Protein AF-A0A7L9AWN6-F1 (afdb_monomer_lite)

pLDDT: mean 90.67, std 7.36, range [64.25, 98.06]

Secondary structure (DSSP, 8-state):
-HHHHHHHHHHHHHHHSTT--GGGSS--SS-SS------SHHHHHHHHHHHHHHHHTGGGSSS-EEESSSS---PPPEEEEEEEEEEEEEGGGTEEEEEEEEEEEEEE----TT----HHHHHHHTT----TTTEEEEEEE--EEEEES--SSTTSPPEEEEE-

Radius of gyration: 19.25 Å; chains: 1; bounding box: 40×46×65 Å

Organism: NCBI:txid1417369

Structure (mmCIF, N/CA/C/O backbone):
data_AF-A0A7L9AWN6-F1
#
_entry.id   AF-A0A7L9AWN6-F1
#
loop_
_atom_site.group_PDB
_atom_site.id
_atom_site.type_symbol
_atom_site.label_atom_id
_atom_site.label_alt_id
_atom_site.label_comp_id
_atom_site.label_asym_id
_atom_site.label_entity_id
_atom_site.label_seq_id
_atom_site.pdbx_PDB_ins_code
_atom_site.Cartn_x
_atom_site.Cartn_y
_atom_site.Cartn_z
_atom_site.occupancy
_atom_site.B_iso_or_equiv
_atom_site.auth_seq_id
_atom_site.auth_comp_id
_atom_site.auth_asym_id
_atom_site.auth_atom_id
_atom_site.pdbx_PDB_model_num
ATOM 1 N N . HIS A 1 1 ? 3.654 -13.666 -21.801 1.00 64.25 1 HIS A N 1
ATOM 2 C CA . HIS A 1 1 ? 2.831 -12.774 -20.956 1.00 64.25 1 HIS A CA 1
ATOM 3 C C . HIS A 1 1 ? 2.722 -13.256 -19.506 1.00 64.25 1 HIS A C 1
ATOM 5 O O . HIS A 1 1 ? 3.077 -12.473 -18.643 1.00 64.25 1 HIS A O 1
ATOM 11 N N . VAL A 1 2 ? 2.341 -14.516 -19.218 1.00 74.06 2 VAL A N 1
ATOM 12 C CA . VAL A 1 2 ? 2.161 -15.018 -17.827 1.00 74.06 2 VAL A CA 1
ATOM 13 C C . VAL A 1 2 ? 3.405 -14.847 -16.937 1.00 74.06 2 VAL A C 1
ATOM 15 O O . VAL A 1 2 ? 3.288 -14.310 -15.839 1.00 74.06 2 VAL A O 1
ATOM 18 N N . ASN A 1 3 ? 4.600 -15.214 -17.421 1.00 84.44 3 ASN A N 1
ATOM 19 C CA . ASN A 1 3 ? 5.836 -15.019 -16.645 1.00 84.44 3 ASN A CA 1
ATOM 20 C C . ASN A 1 3 ? 6.120 -13.536 -16.389 1.00 84.44 3 ASN A C 1
ATOM 22 O O . ASN A 1 3 ? 6.387 -13.165 -15.259 1.00 84.44 3 ASN A O 1
ATOM 26 N N . TYR A 1 4 ? 5.955 -12.674 -17.400 1.00 88.31 4 TYR A N 1
ATOM 27 C CA . TYR A 1 4 ? 6.160 -11.231 -17.238 1.00 88.31 4 TYR A CA 1
ATOM 28 C C . TYR A 1 4 ? 5.253 -10.664 -16.141 1.00 88.31 4 TYR A C 1
ATOM 30 O O . TYR A 1 4 ? 5.731 -9.995 -15.234 1.00 88.31 4 TYR A O 1
ATOM 38 N N . THR A 1 5 ? 3.956 -10.979 -16.156 1.00 90.06 5 THR A N 1
ATOM 39 C CA . THR A 1 5 ? 3.034 -10.519 -15.107 1.00 90.06 5 THR A CA 1
ATOM 40 C C . THR A 1 5 ? 3.384 -11.070 -13.722 1.00 90.06 5 THR A C 1
ATOM 42 O O . THR A 1 5 ? 3.212 -10.367 -12.730 1.00 90.06 5 THR A O 1
ATOM 45 N N . TRP A 1 6 ? 3.896 -12.302 -13.641 1.00 90.81 6 TRP A N 1
ATOM 46 C CA . TRP A 1 6 ? 4.312 -12.915 -12.379 1.00 90.81 6 TRP A CA 1
ATOM 47 C C . TRP A 1 6 ? 5.586 -12.275 -11.811 1.00 90.81 6 TRP A C 1
ATOM 49 O O . TRP A 1 6 ? 5.606 -11.878 -10.648 1.00 90.81 6 TRP A O 1
ATOM 59 N N . ASP A 1 7 ? 6.605 -12.078 -12.646 1.00 92.25 7 ASP A N 1
ATOM 60 C CA . ASP A 1 7 ? 7.883 -11.465 -12.265 1.00 92.25 7 ASP A CA 1
ATOM 61 C C . ASP A 1 7 ? 7.691 -10.006 -11.806 1.00 92.25 7 ASP A C 1
ATOM 63 O O . ASP A 1 7 ? 8.286 -9.558 -10.820 1.00 92.25 7 ASP A O 1
ATOM 67 N N . ASN A 1 8 ? 6.796 -9.267 -12.474 1.00 94.38 8 ASN A N 1
ATOM 68 C CA . ASN A 1 8 ? 6.414 -7.915 -12.055 1.00 94.38 8 ASN A CA 1
ATOM 69 C C . ASN A 1 8 ? 5.663 -7.929 -10.717 1.00 94.38 8 ASN A C 1
ATOM 71 O O . ASN A 1 8 ? 5.948 -7.103 -9.857 1.00 94.38 8 ASN A O 1
ATOM 75 N N . ARG A 1 9 ? 4.763 -8.896 -10.481 1.00 94.06 9 ARG A N 1
ATOM 76 C CA . ARG A 1 9 ? 4.080 -9.037 -9.184 1.00 94.06 9 ARG A CA 1
ATOM 77 C C . ARG A 1 9 ? 5.065 -9.280 -8.038 1.00 94.06 9 ARG A C 1
ATOM 79 O O . ARG A 1 9 ? 4.895 -8.694 -6.969 1.00 94.06 9 ARG A O 1
ATOM 86 N N . ILE A 1 10 ? 6.090 -10.109 -8.246 1.00 95.00 10 ILE A N 1
ATOM 87 C CA . ILE A 1 10 ? 7.158 -10.312 -7.254 1.00 95.00 10 ILE A CA 1
ATOM 88 C C . ILE A 1 10 ? 7.899 -8.992 -7.015 1.00 95.00 10 ILE A C 1
ATOM 90 O O . ILE A 1 10 ? 8.034 -8.565 -5.871 1.00 95.00 10 ILE A O 1
ATOM 94 N N . SER A 1 11 ? 8.290 -8.297 -8.087 1.00 95.56 11 SER A N 1
ATOM 95 C CA . SER A 1 11 ? 8.973 -6.998 -8.000 1.00 95.56 11 SER A CA 1
ATOM 96 C C . SER A 1 11 ? 8.155 -5.966 -7.211 1.00 95.56 11 SER A C 1
ATOM 98 O O . SER A 1 11 ? 8.675 -5.334 -6.296 1.00 95.56 11 SER A O 1
ATOM 100 N N . PHE A 1 12 ? 6.856 -5.838 -7.493 1.00 96.75 12 PHE A N 1
ATOM 101 C CA . PHE A 1 12 ? 5.949 -4.942 -6.768 1.00 96.75 12 PHE A CA 1
ATOM 102 C C . PHE A 1 12 ? 5.766 -5.331 -5.303 1.00 96.75 12 PHE A C 1
ATOM 104 O O . PHE A 1 12 ? 5.647 -4.453 -4.453 1.00 96.75 12 PHE A O 1
ATOM 111 N N . SER A 1 13 ? 5.793 -6.628 -4.990 1.00 96.44 13 SER A N 1
ATOM 112 C CA . SER A 1 13 ? 5.722 -7.089 -3.602 1.00 96.44 13 SER A CA 1
ATOM 113 C C . SER A 1 13 ? 6.923 -6.575 -2.801 1.00 96.44 13 SER A C 1
ATOM 115 O O . SER A 1 13 ? 6.740 -6.053 -1.708 1.00 96.44 13 SER A O 1
ATOM 117 N N . HIS A 1 14 ? 8.130 -6.600 -3.376 1.00 96.31 14 HIS A N 1
ATOM 118 C CA . HIS A 1 14 ? 9.326 -6.014 -2.749 1.00 96.31 14 HIS A CA 1
ATOM 119 C C . HIS A 1 14 ? 9.324 -4.482 -2.712 1.00 96.31 14 HIS A C 1
ATOM 121 O O . HIS A 1 14 ? 9.879 -3.898 -1.787 1.00 96.31 14 HIS A O 1
ATOM 127 N N . LEU A 1 15 ? 8.726 -3.817 -3.704 1.00 96.81 15 LEU A N 1
ATOM 128 C CA . LEU A 1 15 ? 8.699 -2.351 -3.769 1.00 96.81 15 LEU A CA 1
ATOM 129 C C . LEU A 1 15 ? 7.665 -1.721 -2.828 1.00 96.81 15 LEU A C 1
ATOM 131 O O . LEU A 1 15 ? 7.881 -0.606 -2.356 1.00 96.81 15 LEU A O 1
ATOM 135 N N . PHE A 1 16 ? 6.538 -2.400 -2.585 1.00 97.56 16 PHE A N 1
ATOM 136 C CA . PHE A 1 16 ? 5.379 -1.788 -1.928 1.00 97.56 16 PHE A CA 1
ATOM 137 C C . PHE A 1 16 ? 4.934 -2.490 -0.640 1.00 97.56 16 PHE A C 1
ATOM 139 O O . PHE A 1 16 ? 4.229 -1.868 0.151 1.00 97.56 16 PHE A O 1
ATOM 146 N N . LEU A 1 17 ? 5.331 -3.742 -0.381 1.00 97.50 17 LEU A N 1
ATOM 147 C CA . LEU A 1 17 ? 4.954 -4.449 0.848 1.00 97.50 17 LEU A CA 1
ATOM 148 C C . LEU A 1 17 ? 6.106 -4.452 1.855 1.00 97.50 17 LEU A C 1
ATOM 150 O O . LEU A 1 17 ? 7.118 -5.134 1.688 1.00 97.50 17 LEU A O 1
ATOM 154 N N . LEU A 1 18 ? 5.921 -3.715 2.949 1.00 97.69 18 LEU A N 1
ATOM 155 C CA . LEU A 1 18 ? 6.883 -3.671 4.044 1.00 97.69 18 LEU A CA 1
ATOM 156 C C . LEU A 1 18 ? 7.036 -5.061 4.682 1.00 97.69 18 LEU A C 1
ATOM 158 O O . LEU A 1 18 ? 6.069 -5.626 5.189 1.00 97.69 18 LEU A O 1
ATOM 162 N N . GLY A 1 19 ? 8.261 -5.592 4.686 1.00 95.56 19 GLY A N 1
ATOM 163 C CA . GLY A 1 19 ? 8.570 -6.899 5.277 1.00 95.56 19 GLY A CA 1
ATOM 164 C C . GLY A 1 19 ? 8.296 -8.098 4.364 1.00 95.56 19 GLY A C 1
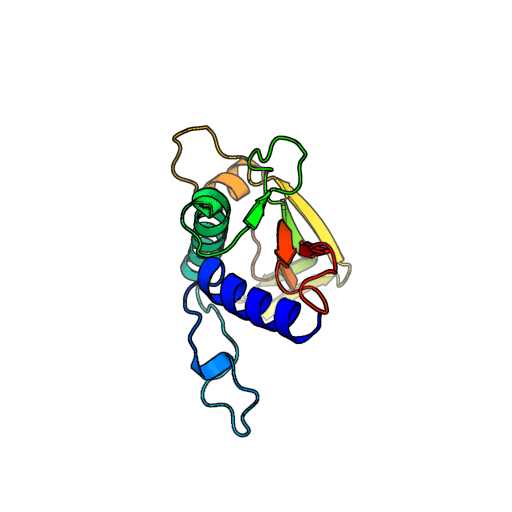ATOM 165 O O . GLY A 1 19 ? 8.265 -9.228 4.849 1.00 95.56 19 GLY A O 1
ATOM 166 N N . TRP A 1 20 ? 8.096 -7.879 3.059 1.00 96.31 20 TRP A N 1
ATOM 167 C CA . TRP A 1 20 ? 8.083 -8.969 2.085 1.00 96.31 20 TRP A CA 1
ATOM 168 C C . TRP A 1 20 ? 9.450 -9.667 2.007 1.00 96.31 20 TRP A C 1
ATOM 170 O O . TRP A 1 20 ? 10.493 -9.016 2.067 1.00 96.31 20 TRP A O 1
ATOM 180 N N . ASP A 1 21 ? 9.453 -10.993 1.856 1.00 92.94 21 ASP A N 1
ATOM 181 C CA . ASP A 1 21 ? 10.677 -11.776 1.675 1.00 92.94 21 ASP A CA 1
ATOM 182 C C . ASP A 1 21 ? 10.478 -12.952 0.708 1.00 92.94 21 ASP A C 1
ATOM 184 O O . ASP A 1 21 ? 9.353 -13.380 0.423 1.00 92.94 21 ASP A O 1
ATOM 188 N N . SER A 1 22 ? 11.599 -13.488 0.217 1.00 92.06 22 SER A N 1
ATOM 189 C CA . SER A 1 22 ? 11.630 -14.480 -0.860 1.00 92.06 22 SER A CA 1
ATOM 190 C C . SER A 1 22 ? 11.055 -15.846 -0.495 1.00 92.06 22 SER A C 1
ATOM 192 O O . SER A 1 22 ? 10.716 -16.627 -1.385 1.00 92.06 22 SER A O 1
ATOM 194 N N . THR A 1 23 ? 10.852 -16.147 0.792 1.00 92.00 23 THR A N 1
ATOM 195 C CA . THR A 1 23 ? 10.211 -17.408 1.201 1.00 92.00 23 THR A CA 1
ATOM 196 C C . THR A 1 23 ? 8.741 -17.483 0.772 1.00 92.00 23 THR A C 1
ATOM 198 O O . THR A 1 23 ? 8.173 -18.575 0.738 1.00 92.00 23 THR A O 1
ATOM 201 N N . ARG A 1 24 ? 8.136 -16.343 0.398 1.00 90.56 24 ARG A N 1
ATOM 202 C CA . ARG A 1 24 ? 6.743 -16.213 -0.072 1.00 90.56 24 ARG A CA 1
ATOM 203 C C . ARG A 1 24 ? 6.586 -16.221 -1.594 1.00 90.56 24 ARG A C 1
ATOM 205 O O . ARG A 1 24 ? 5.467 -16.117 -2.088 1.00 90.56 24 ARG A O 1
ATOM 212 N N . GLU A 1 25 ? 7.676 -16.338 -2.347 1.00 89.75 25 GLU A N 1
ATOM 213 C CA . GLU A 1 25 ? 7.648 -16.307 -3.819 1.00 89.75 25 GLU A CA 1
ATOM 214 C C . GLU A 1 25 ? 7.373 -17.680 -4.441 1.00 89.75 25 GLU A C 1
ATOM 216 O O . GLU A 1 25 ? 6.997 -17.784 -5.611 1.00 89.75 25 GLU A O 1
ATOM 221 N N . ILE A 1 26 ? 7.554 -18.744 -3.658 1.00 84.25 26 ILE A N 1
ATOM 222 C CA . ILE A 1 26 ? 7.429 -20.126 -4.110 1.00 84.25 26 ILE A CA 1
ATOM 223 C C . ILE A 1 26 ? 6.168 -20.734 -3.501 1.00 84.25 26 ILE A C 1
ATOM 225 O O . ILE A 1 26 ? 5.978 -20.729 -2.286 1.00 84.25 26 ILE A O 1
ATOM 229 N N . ASN A 1 27 ? 5.342 -21.349 -4.348 1.00 78.12 27 ASN A N 1
ATOM 230 C CA . ASN A 1 27 ? 4.212 -22.170 -3.918 1.00 78.12 27 ASN A CA 1
ATOM 231 C C . ASN A 1 27 ? 4.712 -23.535 -3.406 1.00 78.12 27 ASN A C 1
ATOM 233 O O . ASN A 1 27 ? 4.536 -24.560 -4.062 1.00 78.12 27 ASN A O 1
ATOM 237 N N . ALA A 1 28 ? 5.397 -23.534 -2.262 1.00 82.00 28 ALA A N 1
ATOM 238 C CA . ALA A 1 28 ? 5.874 -24.737 -1.586 1.00 82.00 28 ALA A CA 1
ATOM 239 C C . ALA A 1 28 ? 4.848 -25.232 -0.555 1.00 82.00 28 ALA A C 1
ATOM 241 O O . ALA A 1 28 ? 4.158 -24.432 0.081 1.00 82.00 28 ALA A O 1
ATOM 242 N N . TYR A 1 29 ? 4.763 -26.554 -0.372 1.00 81.25 29 TYR A N 1
ATOM 243 C CA . TYR A 1 29 ? 3.934 -27.166 0.667 1.00 81.25 29 TYR A CA 1
ATOM 244 C C . TYR A 1 29 ? 4.762 -28.129 1.543 1.00 81.25 29 TYR A C 1
ATOM 246 O O . TYR A 1 29 ? 5.291 -29.106 1.007 1.00 81.25 29 TYR A O 1
ATOM 254 N N . PRO A 1 30 ? 4.860 -27.894 2.868 1.00 85.44 30 PRO A N 1
ATOM 255 C CA . PRO A 1 30 ? 4.313 -26.739 3.585 1.00 85.44 30 PRO A CA 1
ATOM 256 C C . PRO A 1 30 ? 5.063 -25.439 3.223 1.00 85.44 30 PRO A C 1
ATOM 258 O O . PRO A 1 30 ? 6.238 -25.492 2.854 1.00 85.44 30 PRO A O 1
ATOM 261 N N . PRO A 1 31 ? 4.404 -24.273 3.304 1.00 83.81 31 PRO A N 1
ATOM 262 C CA . PRO A 1 31 ? 5.049 -23.002 2.997 1.00 83.81 31 PRO A CA 1
ATOM 263 C C . PRO A 1 31 ? 6.115 -22.665 4.049 1.00 83.81 31 PRO A 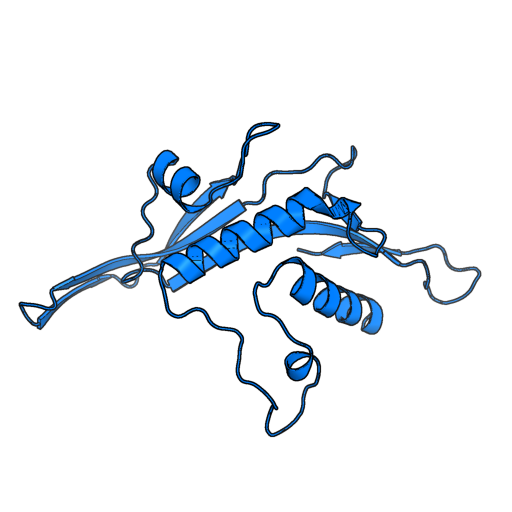C 1
ATOM 265 O O . PRO A 1 31 ? 5.927 -22.919 5.239 1.00 83.81 31 PRO A O 1
ATOM 268 N N . GLY A 1 32 ? 7.231 -22.072 3.611 1.00 83.44 32 GLY A N 1
ATOM 269 C CA . GLY A 1 32 ? 8.338 -21.684 4.496 1.00 83.44 32 GLY A CA 1
ATOM 270 C C . GLY A 1 32 ? 8.002 -20.519 5.435 1.00 83.44 32 GLY A C 1
ATOM 271 O O . GLY A 1 32 ? 8.592 -20.407 6.507 1.00 83.44 32 GLY A O 1
ATOM 272 N N . ALA A 1 33 ? 7.026 -19.689 5.060 1.00 88.31 33 ALA A N 1
ATOM 273 C CA . ALA A 1 33 ? 6.473 -18.623 5.884 1.00 88.31 33 ALA A CA 1
ATOM 274 C C . ALA A 1 33 ? 4.960 -18.488 5.665 1.00 88.31 33 ALA A C 1
ATOM 276 O O . ALA A 1 33 ? 4.426 -18.863 4.621 1.00 88.31 33 ALA A O 1
ATOM 277 N N . GLY A 1 34 ? 4.263 -17.937 6.660 1.00 87.25 34 GLY A N 1
ATOM 278 C CA . GLY A 1 34 ? 2.844 -17.606 6.546 1.00 87.25 34 GLY A CA 1
ATOM 279 C C . GLY A 1 34 ? 2.583 -16.357 5.689 1.00 87.25 34 GLY A C 1
ATOM 280 O O . GLY A 1 34 ? 3.525 -15.683 5.254 1.00 87.25 34 GLY A O 1
ATOM 281 N N . PRO A 1 35 ? 1.302 -16.004 5.478 1.00 89.62 35 PRO A N 1
ATOM 282 C CA . PRO A 1 35 ? 0.928 -14.739 4.853 1.00 89.62 35 PRO A CA 1
ATOM 283 C C . PRO A 1 35 ? 1.612 -13.550 5.538 1.00 89.62 35 PRO A C 1
ATOM 285 O O . PRO A 1 35 ? 1.824 -13.561 6.752 1.00 89.62 35 PRO A O 1
ATOM 288 N N . LEU A 1 36 ? 1.970 -12.525 4.764 1.00 94.62 36 LEU A N 1
ATOM 289 C CA . LEU A 1 36 ? 2.432 -11.263 5.338 1.00 94.62 36 LEU A CA 1
ATOM 290 C C . LEU A 1 36 ? 1.268 -10.611 6.101 1.00 94.62 36 LEU A C 1
ATOM 292 O O . LEU A 1 36 ? 0.168 -10.496 5.561 1.00 94.62 36 LEU A O 1
ATOM 296 N N . ALA A 1 37 ? 1.506 -10.211 7.349 1.00 95.56 37 ALA A N 1
ATOM 297 C CA . ALA A 1 37 ? 0.495 -9.635 8.227 1.00 95.56 37 ALA A CA 1
ATOM 298 C C . ALA A 1 37 ? 1.103 -8.557 9.132 1.00 95.56 37 ALA A C 1
ATOM 300 O O . ALA A 1 37 ? 2.285 -8.618 9.471 1.00 95.56 37 ALA A O 1
ATOM 301 N N . VAL A 1 38 ? 0.265 -7.602 9.534 1.00 96.56 38 VAL A N 1
ATOM 302 C CA . VAL A 1 38 ? 0.565 -6.559 10.524 1.00 96.56 38 VAL A CA 1
ATOM 303 C C . VAL A 1 38 ? -0.272 -6.807 11.775 1.00 96.56 38 VAL A C 1
ATOM 305 O O . VAL A 1 38 ? -1.406 -7.277 11.667 1.00 96.56 38 VAL A O 1
ATOM 308 N N . TYR A 1 39 ? 0.270 -6.504 12.955 1.00 96.44 39 TYR A N 1
ATOM 309 C CA . TYR A 1 39 ? -0.383 -6.832 14.231 1.00 96.44 39 TYR A CA 1
ATOM 310 C C . TYR A 1 39 ? -0.626 -5.615 15.119 1.00 96.44 39 TYR A C 1
ATOM 312 O O . TYR A 1 39 ? -1.331 -5.720 16.124 1.00 96.44 39 TYR A O 1
ATOM 320 N N . LYS A 1 40 ? -0.062 -4.461 14.757 1.00 97.94 40 LYS A N 1
ATOM 321 C CA . LYS A 1 40 ? -0.221 -3.216 15.504 1.00 97.94 40 LYS A CA 1
ATOM 322 C C . LYS A 1 40 ? -0.665 -2.067 14.608 1.00 97.94 40 LYS A C 1
ATOM 324 O O . LYS A 1 40 ? -0.443 -2.058 13.399 1.00 97.94 40 LYS A O 1
ATOM 329 N N . VAL A 1 41 ? -1.290 -1.075 15.233 1.00 96.94 41 VAL A N 1
ATOM 330 C CA . VAL A 1 41 ? -1.816 0.114 14.550 1.00 96.94 41 VAL A CA 1
ATOM 331 C C . VAL A 1 41 ? -0.694 0.941 13.912 1.00 96.94 41 VAL A C 1
ATOM 333 O O . VAL A 1 41 ? -0.834 1.409 12.787 1.00 96.94 41 VAL A O 1
ATOM 336 N N . ASP A 1 42 ? 0.442 1.086 14.589 1.00 97.38 42 ASP A N 1
ATOM 337 C CA . ASP A 1 42 ? 1.623 1.770 14.056 1.00 97.38 42 ASP A CA 1
ATOM 338 C C . ASP A 1 42 ? 2.240 1.020 12.866 1.00 97.38 42 ASP A C 1
ATOM 340 O O . ASP A 1 42 ? 2.655 1.649 11.892 1.00 97.38 42 ASP A O 1
ATOM 344 N N . GLU A 1 43 ? 2.237 -0.316 12.896 1.00 97.81 43 GLU A N 1
ATOM 345 C CA . GLU A 1 43 ? 2.676 -1.156 11.774 1.00 97.81 43 GLU A CA 1
ATOM 346 C C . GLU A 1 43 ? 1.754 -0.997 10.553 1.00 97.81 43 GLU A C 1
ATOM 348 O O . GLU A 1 43 ? 2.245 -0.935 9.426 1.00 97.81 43 GLU A O 1
ATOM 353 N N . PHE A 1 44 ? 0.437 -0.857 10.759 1.00 97.62 44 PHE A N 1
ATOM 354 C CA . PHE A 1 44 ? -0.524 -0.578 9.685 1.00 97.62 44 PHE A CA 1
ATOM 355 C C . PHE A 1 44 ? -0.208 0.738 8.961 1.00 97.62 44 PHE A C 1
ATOM 357 O O . PHE A 1 44 ? -0.069 0.754 7.737 1.00 97.62 44 PHE A O 1
ATOM 364 N N . TYR A 1 45 ? -0.034 1.836 9.703 1.00 97.56 45 TYR A N 1
ATOM 365 C CA . TYR A 1 45 ? 0.315 3.127 9.098 1.00 97.56 45 TYR A CA 1
ATOM 366 C C . TYR A 1 45 ? 1.723 3.120 8.489 1.00 97.56 45 TYR A C 1
ATOM 368 O O . TYR A 1 45 ? 1.936 3.689 7.421 1.00 97.56 45 TYR A O 1
ATOM 376 N N . SER A 1 46 ? 2.675 2.415 9.106 1.00 97.94 46 SER A N 1
ATOM 377 C CA . SER A 1 46 ? 4.026 2.253 8.552 1.00 97.94 46 SER A CA 1
ATOM 378 C C . SER A 1 46 ? 4.018 1.500 7.219 1.00 97.94 46 SER A C 1
ATOM 380 O O . SER A 1 46 ? 4.766 1.860 6.312 1.00 97.94 46 SER A O 1
ATOM 382 N N . ALA A 1 47 ? 3.158 0.488 7.065 1.00 98.06 47 ALA A N 1
ATOM 383 C CA . ALA A 1 47 ? 2.995 -0.229 5.803 1.00 98.06 47 ALA A CA 1
ATOM 384 C C . ALA A 1 47 ? 2.421 0.677 4.697 1.00 98.06 47 ALA A C 1
ATOM 386 O O . ALA A 1 47 ? 2.912 0.642 3.569 1.00 98.06 47 ALA A O 1
ATOM 387 N N . LEU A 1 48 ? 1.441 1.533 5.019 1.00 97.75 48 LEU A N 1
ATOM 388 C CA . LEU A 1 48 ? 0.903 2.525 4.078 1.00 97.75 48 LEU A CA 1
ATOM 389 C C . LEU A 1 48 ? 1.956 3.569 3.673 1.00 97.75 48 LEU A C 1
ATOM 391 O O . LEU A 1 48 ? 2.101 3.869 2.487 1.00 97.75 48 LEU A O 1
ATOM 395 N N . ASP A 1 49 ? 2.709 4.098 4.641 1.00 97.31 49 ASP A N 1
ATOM 396 C CA . ASP A 1 49 ? 3.796 5.058 4.403 1.00 97.31 49 ASP A CA 1
ATOM 397 C C . ASP A 1 49 ? 4.892 4.459 3.509 1.00 97.31 49 ASP A C 1
ATOM 399 O O . ASP A 1 49 ? 5.406 5.129 2.606 1.00 97.31 49 ASP A O 1
ATOM 403 N N . TYR A 1 50 ? 5.240 3.190 3.746 1.00 97.50 50 TYR A N 1
ATOM 404 C CA . TYR A 1 50 ? 6.217 2.451 2.953 1.00 97.50 50 TYR A CA 1
ATOM 405 C C . TYR A 1 50 ? 5.746 2.275 1.508 1.00 97.50 50 TYR A C 1
ATOM 407 O O . TYR A 1 50 ? 6.469 2.651 0.585 1.00 97.50 50 TYR A O 1
ATOM 415 N N . ALA A 1 51 ? 4.516 1.792 1.309 1.00 97.62 51 ALA A N 1
ATOM 416 C CA . ALA A 1 51 ? 3.933 1.614 -0.018 1.00 97.62 51 ALA A CA 1
ATOM 417 C C . ALA A 1 51 ? 3.870 2.936 -0.798 1.00 97.62 51 ALA A C 1
ATOM 419 O O . ALA A 1 51 ? 4.276 2.994 -1.959 1.00 97.62 51 ALA A O 1
ATOM 420 N N . TYR A 1 52 ? 3.432 4.020 -0.149 1.00 96.38 52 TYR A N 1
ATOM 421 C CA . TYR A 1 52 ? 3.369 5.346 -0.764 1.00 96.38 52 TYR A CA 1
ATOM 422 C C . TYR A 1 52 ? 4.753 5.877 -1.159 1.00 96.38 52 TYR A C 1
ATOM 424 O O . TYR A 1 52 ? 4.920 6.473 -2.227 1.00 96.38 52 TYR A O 1
ATOM 432 N N . THR A 1 53 ? 5.755 5.669 -0.302 1.00 94.56 53 THR A N 1
ATOM 433 C CA . THR A 1 53 ? 7.140 6.085 -0.561 1.00 94.56 53 THR A CA 1
ATOM 434 C C . THR A 1 53 ? 7.741 5.289 -1.716 1.00 94.56 53 THR A C 1
ATOM 436 O O . THR A 1 53 ? 8.352 5.884 -2.602 1.00 94.56 53 THR A O 1
ATOM 439 N N . GLY A 1 54 ? 7.525 3.970 -1.746 1.00 94.75 54 GLY A N 1
ATOM 440 C CA . GLY A 1 54 ? 7.924 3.106 -2.857 1.00 94.75 54 GLY A CA 1
ATOM 441 C C . GLY A 1 54 ? 7.284 3.546 -4.172 1.00 94.75 54 GLY A C 1
ATOM 442 O O . GLY A 1 54 ? 7.980 3.718 -5.170 1.00 94.75 54 GLY A O 1
ATOM 443 N N . TYR A 1 55 ? 5.976 3.818 -4.156 1.00 95.12 55 TYR A N 1
ATOM 444 C CA . TYR A 1 55 ? 5.245 4.335 -5.312 1.00 95.12 55 TYR A CA 1
ATOM 445 C C . TYR A 1 55 ? 5.771 5.703 -5.764 1.00 95.12 55 TYR A C 1
ATOM 447 O O . TYR A 1 55 ? 5.985 5.909 -6.952 1.00 95.12 55 TYR A O 1
ATOM 455 N N . SER A 1 56 ? 6.041 6.621 -4.831 1.00 92.69 56 SER A N 1
ATOM 456 C CA . SER A 1 56 ? 6.548 7.965 -5.144 1.00 92.69 56 SER A CA 1
ATOM 457 C C . SER A 1 56 ? 7.987 7.969 -5.668 1.00 92.69 56 SER A C 1
ATOM 459 O O . SER A 1 56 ? 8.367 8.886 -6.394 1.00 92.69 56 SER A O 1
ATOM 461 N N . ASN A 1 57 ? 8.792 6.966 -5.304 1.00 91.62 57 ASN A N 1
ATOM 462 C CA . ASN A 1 57 ? 10.192 6.828 -5.705 1.00 91.62 57 ASN A CA 1
ATOM 463 C C . ASN A 1 57 ? 10.383 5.771 -6.808 1.00 91.62 57 ASN A C 1
ATOM 465 O O . ASN A 1 57 ? 11.383 5.051 -6.838 1.00 91.62 57 ASN A O 1
ATOM 469 N N . LEU A 1 58 ? 9.415 5.671 -7.723 1.00 91.69 58 LEU A N 1
ATOM 470 C CA . LEU A 1 58 ? 9.416 4.678 -8.798 1.00 91.69 58 LEU A CA 1
ATOM 471 C C . LEU A 1 58 ? 10.640 4.785 -9.724 1.00 91.69 58 LEU A C 1
ATOM 473 O O . LEU A 1 58 ? 11.084 3.785 -10.278 1.00 91.69 58 LEU A O 1
ATOM 477 N N . THR A 1 59 ? 11.228 5.976 -9.858 1.00 89.56 59 THR A N 1
ATOM 478 C CA . THR A 1 59 ? 12.445 6.217 -10.655 1.00 89.56 59 THR A CA 1
ATOM 479 C C . THR A 1 59 ? 13.668 5.455 -10.145 1.00 89.56 59 THR A C 1
ATOM 481 O O . THR A 1 59 ? 14.606 5.238 -10.908 1.00 89.56 59 THR A O 1
ATOM 484 N N . ASN A 1 60 ? 13.665 5.033 -8.879 1.00 91.88 60 ASN A N 1
ATOM 485 C CA . ASN A 1 60 ? 14.724 4.224 -8.280 1.00 91.88 60 ASN A CA 1
ATOM 486 C C . ASN A 1 60 ? 14.468 2.705 -8.403 1.00 91.88 60 ASN A C 1
ATOM 488 O O . ASN A 1 60 ? 15.266 1.901 -7.922 1.00 91.88 60 ASN A O 1
ATOM 492 N N . ALA A 1 61 ? 13.353 2.286 -9.011 1.00 94.38 61 ALA A N 1
ATOM 493 C CA . ALA A 1 61 ? 13.045 0.877 -9.230 1.00 94.38 61 ALA A CA 1
ATOM 494 C C . ALA A 1 61 ? 13.768 0.321 -10.468 1.00 94.38 61 ALA A C 1
ATOM 496 O O . ALA A 1 61 ? 13.932 0.996 -11.484 1.00 94.38 61 ALA A O 1
ATOM 497 N N . ILE A 1 62 ? 14.154 -0.957 -10.416 1.00 93.62 62 ILE A N 1
ATOM 498 C CA . ILE A 1 62 ? 14.724 -1.664 -11.569 1.00 93.62 62 ILE A CA 1
ATOM 499 C C . ILE A 1 62 ? 13.573 -2.195 -12.430 1.00 93.62 62 ILE A C 1
ATOM 501 O O . ILE A 1 62 ? 13.012 -3.256 -12.165 1.00 93.62 62 ILE A O 1
ATOM 505 N N . GLY A 1 63 ? 13.218 -1.443 -13.468 1.00 89.50 63 GLY A N 1
ATOM 506 C CA . GLY A 1 63 ? 12.243 -1.838 -14.481 1.00 89.50 63 GLY A CA 1
ATOM 507 C C . GLY A 1 63 ? 11.697 -0.631 -15.247 1.00 89.50 63 GLY A C 1
ATOM 508 O O . GLY A 1 63 ? 11.815 0.498 -14.774 1.00 89.50 63 GLY A O 1
ATOM 509 N N . PRO A 1 64 ? 11.115 -0.830 -16.442 1.00 90.81 64 PRO A N 1
ATOM 510 C CA . PRO A 1 64 ? 10.565 0.255 -17.251 1.00 90.81 64 PRO A CA 1
ATOM 511 C C . PRO A 1 64 ? 9.180 0.680 -16.734 1.00 90.81 64 PRO A C 1
ATOM 513 O O . PRO A 1 64 ? 8.192 0.579 -17.460 1.00 90.81 64 PRO A O 1
ATOM 516 N N . TYR A 1 65 ? 9.099 1.095 -15.468 1.00 93.88 65 TYR A N 1
ATOM 517 C CA . TYR A 1 65 ? 7.854 1.477 -14.804 1.00 93.88 65 TYR A CA 1
ATOM 518 C C . TYR A 1 65 ? 7.556 2.967 -14.972 1.00 93.88 65 TYR A C 1
ATOM 520 O O . TYR A 1 65 ? 8.443 3.812 -14.877 1.00 93.88 65 TYR A O 1
ATOM 528 N N . SER A 1 66 ? 6.288 3.288 -15.199 1.00 93.75 66 SER A N 1
ATOM 529 C CA . SER A 1 66 ? 5.785 4.656 -15.354 1.00 93.75 66 SER A CA 1
ATOM 530 C C . SER A 1 66 ? 4.410 4.804 -14.705 1.00 93.75 66 SER A C 1
ATOM 532 O O . SER A 1 66 ? 3.694 3.820 -14.509 1.00 93.75 66 SER A O 1
ATOM 534 N N . TYR A 1 67 ? 4.038 6.028 -14.354 1.00 94.50 67 TYR A N 1
ATOM 535 C CA . TYR A 1 67 ? 2.735 6.346 -13.785 1.00 94.50 67 TYR A CA 1
ATOM 536 C C . TYR A 1 67 ? 1.622 6.273 -14.838 1.00 94.50 67 TYR A C 1
ATOM 538 O O . TYR A 1 67 ? 1.850 6.351 -16.049 1.00 94.50 67 TYR A O 1
ATOM 546 N N . ASN A 1 68 ? 0.378 6.120 -14.381 1.00 88.38 68 ASN A N 1
ATOM 547 C CA . ASN A 1 68 ? -0.780 5.950 -15.255 1.00 88.38 68 ASN A CA 1
ATOM 548 C C . ASN A 1 68 ? -1.331 7.277 -15.821 1.00 88.38 68 ASN A C 1
ATOM 550 O O . ASN A 1 68 ? -2.528 7.542 -15.773 1.00 88.38 68 ASN A O 1
ATOM 554 N N . ASN A 1 69 ? -0.466 8.106 -16.397 1.00 86.88 69 ASN A N 1
ATOM 555 C CA . ASN A 1 69 ? -0.848 9.284 -17.180 1.00 86.88 69 ASN A CA 1
ATOM 556 C C . ASN A 1 69 ? 0.047 9.421 -18.422 1.00 86.88 69 ASN A C 1
ATOM 558 O O . ASN A 1 69 ? 0.865 8.541 -18.697 1.00 86.88 69 ASN A O 1
ATOM 562 N N . GLU A 1 70 ? -0.205 10.442 -19.239 1.00 81.75 70 GLU A N 1
ATOM 563 C CA . GLU A 1 70 ? 0.533 10.685 -20.487 1.00 81.75 70 GLU A CA 1
ATOM 564 C C . GLU A 1 70 ? 1.893 11.340 -20.220 1.00 81.75 70 GLU A C 1
ATOM 566 O O . GLU A 1 70 ? 2.887 10.954 -20.827 1.00 81.75 70 GLU A O 1
ATOM 571 N N . ASP A 1 71 ? 1.951 12.243 -19.239 1.00 84.94 71 ASP A N 1
ATOM 572 C CA . ASP A 1 71 ? 3.159 13.003 -18.892 1.00 84.94 71 ASP A CA 1
ATOM 573 C C . ASP A 1 71 ? 4.109 12.267 -17.933 1.00 84.94 71 ASP A C 1
ATOM 575 O O . ASP A 1 71 ? 5.132 12.813 -17.528 1.00 84.94 71 ASP A O 1
ATOM 579 N N . ASN A 1 72 ? 3.771 11.037 -17.530 1.00 83.88 72 ASN A N 1
ATOM 580 C CA . ASN A 1 72 ? 4.466 10.282 -16.483 1.00 83.88 72 ASN A CA 1
ATOM 581 C C . ASN A 1 72 ? 4.621 11.071 -15.161 1.00 83.88 72 ASN A C 1
ATOM 583 O O . ASN A 1 72 ? 5.600 10.912 -14.430 1.00 83.88 72 ASN A O 1
ATOM 587 N N . ASN A 1 73 ? 3.650 11.926 -14.839 1.00 87.00 73 ASN A N 1
ATOM 588 C CA . ASN A 1 73 ? 3.595 12.607 -13.551 1.00 87.00 73 ASN A CA 1
ATOM 589 C C . ASN A 1 73 ? 3.019 11.668 -12.488 1.00 87.00 73 ASN A C 1
ATOM 591 O O . ASN A 1 73 ? 2.099 10.896 -12.758 1.00 87.00 73 ASN A O 1
ATOM 595 N N . LYS A 1 74 ? 3.513 11.757 -11.255 1.00 89.38 74 LYS A N 1
ATOM 596 C CA . LYS A 1 74 ? 2.967 10.971 -10.147 1.00 89.38 74 LYS A CA 1
ATOM 597 C C . LYS A 1 74 ? 1.491 11.327 -9.934 1.00 89.38 74 LYS A C 1
ATOM 599 O O . LYS A 1 74 ? 1.178 12.450 -9.550 1.00 89.38 74 LYS A O 1
ATOM 604 N N . THR A 1 75 ? 0.596 10.372 -10.167 1.00 91.31 75 THR A N 1
ATOM 605 C CA . THR A 1 75 ? -0.828 10.504 -9.830 1.00 91.31 75 THR A CA 1
ATOM 606 C C . THR A 1 75 ? -1.052 10.126 -8.375 1.00 91.31 75 THR A C 1
ATOM 608 O O . THR A 1 75 ? -0.403 9.201 -7.887 1.00 91.31 75 THR A O 1
ATOM 611 N N . ASP A 1 76 ? -1.970 10.795 -7.684 1.00 93.50 76 ASP A N 1
ATOM 612 C CA . ASP A 1 76 ? -2.245 10.476 -6.283 1.00 93.50 76 ASP A CA 1
ATOM 613 C C . ASP A 1 76 ? -2.829 9.059 -6.149 1.00 93.50 76 ASP A C 1
ATOM 615 O O . ASP A 1 76 ? -3.818 8.744 -6.819 1.00 93.50 76 ASP A O 1
ATOM 619 N N . PRO A 1 77 ? -2.248 8.194 -5.297 1.00 95.56 77 PRO A N 1
ATOM 620 C CA . PRO A 1 77 ? -2.845 6.906 -4.987 1.00 95.56 77 PRO A CA 1
ATOM 621 C C . PRO A 1 77 ? -4.124 7.115 -4.168 1.00 95.56 77 PRO A C 1
ATOM 623 O O . PRO A 1 77 ? -4.259 8.088 -3.422 1.00 95.56 77 PRO A O 1
ATOM 626 N N . GLN A 1 78 ? -5.073 6.194 -4.290 1.00 96.44 78 GLN A N 1
ATOM 627 C CA . GLN A 1 78 ? -6.355 6.272 -3.603 1.00 96.44 78 GLN A CA 1
ATOM 628 C C . GLN A 1 78 ? -6.391 5.292 -2.435 1.00 96.44 78 GLN A C 1
ATOM 630 O O . GLN A 1 78 ? -6.216 4.091 -2.611 1.00 96.44 78 GLN A O 1
ATOM 635 N N . PHE A 1 79 ? -6.648 5.796 -1.234 1.00 97.38 79 PHE A N 1
ATOM 636 C CA . PHE A 1 79 ? -6.856 4.966 -0.059 1.00 97.38 79 PHE A CA 1
ATOM 637 C C . PHE A 1 79 ? -8.344 4.773 0.184 1.00 97.38 79 PHE A C 1
ATOM 639 O O . PHE A 1 79 ? -9.080 5.740 0.384 1.00 97.38 79 PHE A O 1
ATOM 646 N N . CYS A 1 80 ? -8.775 3.520 0.175 1.00 96.81 80 CYS A N 1
ATOM 647 C CA . CYS A 1 80 ? -10.160 3.113 0.310 1.00 96.81 80 CYS A CA 1
ATOM 648 C C . CYS A 1 80 ? -10.344 2.215 1.523 1.00 96.81 80 CYS A C 1
ATOM 650 O O . CYS A 1 80 ? -9.522 1.356 1.831 1.00 96.81 80 CYS A O 1
ATOM 652 N N . THR A 1 81 ? -11.465 2.396 2.205 1.00 96.69 81 THR A N 1
ATOM 653 C CA . THR A 1 81 ? -11.811 1.653 3.413 1.00 96.69 81 THR A CA 1
ATOM 654 C C . THR A 1 81 ? -13.220 1.104 3.301 1.00 96.69 81 THR A C 1
ATOM 656 O O . THR A 1 81 ? -14.116 1.744 2.745 1.00 96.69 81 THR A O 1
ATOM 659 N N . TYR A 1 82 ? -13.395 -0.101 3.831 1.00 97.12 82 TYR A N 1
ATOM 660 C CA . TYR A 1 82 ? -14.661 -0.810 3.906 1.00 97.12 82 TYR A CA 1
ATOM 661 C C . TYR A 1 82 ? -14.936 -1.067 5.380 1.00 97.12 82 TYR A C 1
ATOM 663 O O . TYR A 1 82 ? -14.185 -1.798 6.029 1.00 97.12 82 TYR A O 1
ATOM 671 N N . TYR A 1 83 ? -15.997 -0.465 5.901 1.00 95.56 83 TYR A N 1
ATOM 672 C CA . TYR A 1 83 ? -16.407 -0.606 7.294 1.00 95.56 83 TYR A CA 1
ATOM 673 C C . TYR A 1 83 ? -17.770 -1.267 7.393 1.00 95.56 83 TYR A C 1
ATOM 675 O O . TYR A 1 83 ? -18.626 -1.058 6.535 1.00 95.56 83 TYR A O 1
ATOM 683 N N . TYR A 1 84 ? -18.015 -1.973 8.491 1.00 95.75 84 TYR A N 1
ATOM 684 C CA . TYR A 1 84 ? -19.384 -2.195 8.941 1.00 95.75 84 TYR A CA 1
ATOM 685 C C . TYR A 1 84 ? -20.019 -0.862 9.346 1.00 95.75 84 TYR A C 1
ATOM 687 O O . TYR A 1 84 ? -19.414 -0.070 10.069 1.00 95.75 84 TYR A O 1
ATOM 695 N N . LYS A 1 85 ? -21.261 -0.618 8.919 1.00 93.62 85 LYS A N 1
ATOM 696 C CA . LYS A 1 85 ? -22.015 0.612 9.214 1.00 93.62 85 LYS A CA 1
ATOM 697 C C . LYS A 1 85 ? -22.142 0.874 10.712 1.00 93.62 85 LYS A C 1
ATOM 699 O O . LYS A 1 85 ? -22.175 2.029 11.130 1.00 93.62 85 LYS A O 1
ATOM 704 N N . LYS A 1 86 ? -22.206 -0.193 11.513 1.00 90.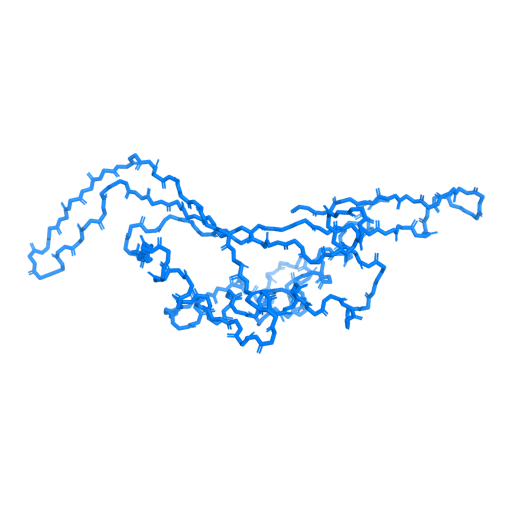56 86 LYS A N 1
ATOM 705 C CA . LYS A 1 86 ? -22.004 -0.154 12.964 1.00 90.56 86 LYS A CA 1
ATOM 706 C C . LYS A 1 86 ? -21.151 -1.345 13.391 1.00 90.56 86 LYS A C 1
ATOM 708 O O . LYS A 1 86 ? -21.461 -2.479 13.034 1.00 90.56 86 LYS A O 1
ATOM 713 N N . GLY A 1 87 ? -20.118 -1.074 14.179 1.00 86.81 87 GLY A N 1
ATOM 714 C CA . GLY A 1 87 ? -19.226 -2.073 14.769 1.00 86.81 87 GLY A CA 1
ATOM 715 C C . GLY A 1 87 ? -18.648 -1.549 16.078 1.00 86.81 87 GLY A C 1
ATOM 716 O O . GLY A 1 87 ? -17.436 -1.414 16.215 1.00 86.81 87 GLY A O 1
ATOM 717 N N . ILE A 1 88 ? -19.524 -1.149 17.001 1.00 88.44 88 ILE A N 1
ATOM 718 C CA . ILE A 1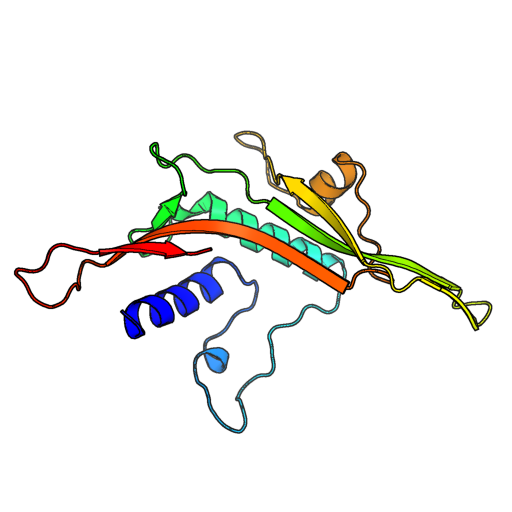 88 ? -19.123 -0.607 18.303 1.00 88.44 88 ILE A CA 1
ATOM 719 C C . ILE A 1 88 ? -19.090 -1.763 19.295 1.00 88.44 88 ILE A C 1
ATOM 721 O O . ILE A 1 88 ? -20.090 -2.458 19.466 1.00 88.44 88 ILE A O 1
ATOM 725 N N . ILE A 1 89 ? -17.945 -1.963 19.945 1.00 87.38 89 ILE A N 1
ATOM 726 C CA . ILE A 1 89 ? -17.739 -3.031 20.924 1.00 87.38 89 ILE A CA 1
ATOM 727 C C . ILE A 1 89 ? -17.514 -2.394 22.294 1.00 87.38 89 ILE A C 1
ATOM 729 O O . ILE A 1 89 ? -16.553 -1.654 22.500 1.00 87.38 89 ILE A O 1
ATOM 733 N N . HIS A 1 90 ? -18.381 -2.708 23.250 1.00 89.44 90 HIS A N 1
ATOM 734 C CA . HIS A 1 90 ? -18.265 -2.274 24.637 1.00 89.44 90 HIS A CA 1
ATOM 735 C C . HIS A 1 90 ? -17.666 -3.397 25.478 1.00 89.44 90 HIS A C 1
ATOM 737 O O . HIS A 1 90 ? -18.385 -4.117 26.166 1.00 89.44 90 HIS A O 1
ATOM 743 N N . GLY A 1 91 ? -16.336 -3.529 25.450 1.00 86.62 91 GLY A N 1
ATOM 744 C CA . GLY A 1 91 ? -15.633 -4.602 26.165 1.00 86.62 91 GLY A CA 1
ATOM 745 C C . GLY A 1 91 ? -15.914 -4.643 27.673 1.00 86.62 91 GLY A C 1
ATOM 746 O O . GLY A 1 91 ? -15.996 -5.721 28.241 1.00 86.62 91 GLY A O 1
ATOM 747 N N . PHE A 1 92 ? -16.135 -3.487 28.310 1.00 89.56 92 PHE A N 1
ATOM 748 C CA . PHE A 1 92 ? -16.450 -3.410 29.743 1.00 89.56 92 PHE A CA 1
ATOM 749 C C . PHE A 1 92 ? -17.849 -3.946 30.097 1.00 89.56 92 PHE A C 1
ATOM 751 O O . PHE A 1 92 ? -18.027 -4.531 31.158 1.00 89.56 92 PHE A O 1
ATOM 758 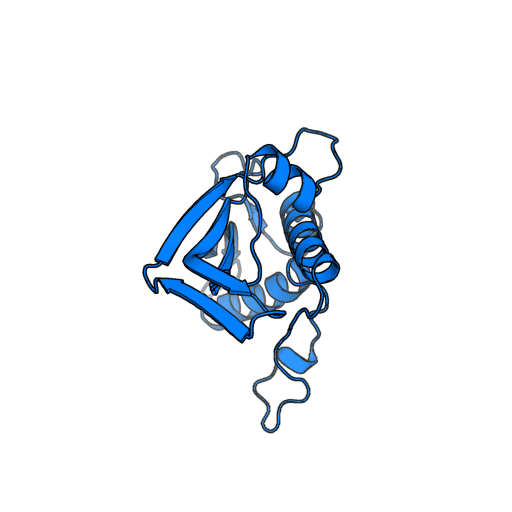N N . ASN A 1 93 ? -18.830 -3.759 29.208 1.00 90.88 93 ASN A N 1
ATOM 759 C CA . ASN A 1 93 ? -20.222 -4.178 29.418 1.00 90.88 93 ASN A CA 1
ATOM 760 C C . ASN A 1 93 ? -20.581 -5.447 28.626 1.00 90.88 93 ASN A C 1
ATOM 762 O O . ASN A 1 93 ? -21.763 -5.765 28.520 1.00 90.88 93 ASN A O 1
ATOM 766 N N . GLU A 1 94 ? -19.600 -6.097 27.993 1.00 89.06 94 GLU A N 1
ATOM 767 C CA . GLU A 1 94 ? -19.772 -7.300 27.161 1.00 89.06 94 GLU A CA 1
ATOM 768 C C . GLU A 1 94 ? -20.903 -7.187 26.117 1.00 89.06 94 GLU A C 1
ATOM 770 O O . GLU A 1 94 ? -21.612 -8.144 25.814 1.00 89.06 94 GLU A O 1
ATOM 775 N N . SER A 1 95 ? -21.088 -5.994 25.548 1.00 91.75 95 SER A N 1
ATOM 776 C CA . SER A 1 95 ? -22.157 -5.702 24.584 1.00 91.75 95 SER A CA 1
ATOM 777 C C . SER A 1 95 ? -21.604 -5.089 23.303 1.00 91.75 95 SER A C 1
ATOM 779 O O . SER A 1 95 ? -20.481 -4.582 23.268 1.00 91.75 95 SER A O 1
ATOM 781 N N . TYR A 1 96 ? -22.386 -5.152 22.227 1.00 91.25 96 TYR A N 1
ATOM 782 C CA . TYR A 1 96 ? -22.003 -4.593 20.937 1.00 91.25 96 TYR A CA 1
ATOM 783 C C . TYR A 1 96 ? -23.202 -4.015 20.183 1.00 91.25 96 TYR A C 1
ATOM 785 O O . TYR A 1 96 ? -24.326 -4.506 20.293 1.00 91.25 96 TYR A O 1
ATOM 793 N N . GLU A 1 97 ? -22.939 -2.995 19.370 1.00 92.44 97 GLU A N 1
ATOM 794 C CA . GLU A 1 97 ? -23.852 -2.527 18.330 1.00 92.44 97 GLU A CA 1
ATOM 795 C C . GLU A 1 97 ? -23.295 -2.914 16.964 1.00 92.44 97 GLU A C 1
ATOM 797 O O . GLU A 1 97 ? -22.216 -2.463 16.566 1.00 92.44 97 GLU A O 1
ATOM 802 N N . PHE A 1 98 ? -24.057 -3.722 16.227 1.00 93.62 98 PHE A N 1
ATOM 803 C CA . PHE A 1 98 ? -23.633 -4.251 14.938 1.00 93.62 98 PHE A CA 1
ATOM 804 C C . PHE A 1 98 ? -24.649 -3.973 13.833 1.00 93.62 98 PHE A C 1
ATOM 806 O O . PHE A 1 98 ? -25.854 -4.162 13.999 1.00 93.62 98 PHE A O 1
ATOM 813 N N . ASN A 1 99 ? -24.138 -3.544 12.684 1.00 94.31 99 ASN A N 1
ATOM 814 C CA . ASN A 1 99 ? -24.865 -3.478 11.428 1.00 94.31 99 ASN A CA 1
ATOM 815 C C . ASN A 1 99 ? -23.913 -3.916 10.311 1.00 94.31 99 ASN A C 1
ATOM 817 O O . ASN A 1 99 ? -22.920 -3.242 10.041 1.00 94.31 99 ASN A O 1
ATOM 821 N N . SER A 1 100 ? -24.251 -5.033 9.667 1.00 94.88 100 SER A N 1
ATOM 822 C CA . SER A 1 100 ? -23.432 -5.693 8.650 1.00 94.88 100 SER A CA 1
ATOM 823 C C . SER A 1 100 ? -23.381 -4.973 7.300 1.00 94.88 100 SER A C 1
ATOM 825 O O . SER A 1 100 ? -22.651 -5.413 6.417 1.00 94.88 100 SER A O 1
ATOM 827 N N . GLU A 1 101 ? -24.168 -3.913 7.092 1.00 97.31 101 GLU A N 1
ATOM 828 C CA . GLU A 1 101 ? -24.115 -3.108 5.869 1.00 97.31 101 GLU A CA 1
ATOM 829 C C . GLU A 1 101 ? -22.710 -2.513 5.700 1.00 97.31 101 GLU A C 1
ATOM 831 O O . GLU A 1 101 ? -22.174 -1.909 6.628 1.00 97.31 101 GLU A O 1
ATOM 836 N N . ILE A 1 102 ? -22.106 -2.693 4.524 1.00 96.31 102 ILE A N 1
ATOM 837 C CA . ILE A 1 102 ? -20.752 -2.209 4.249 1.00 96.31 102 ILE A CA 1
ATOM 838 C C . ILE A 1 102 ? -20.807 -0.769 3.748 1.00 96.31 102 ILE A C 1
ATOM 840 O O . ILE A 1 102 ? -21.448 -0.474 2.740 1.00 96.31 102 ILE A O 1
ATOM 844 N N . VAL A 1 103 ? -20.085 0.114 4.430 1.00 95.75 103 VAL A N 1
ATOM 845 C CA . VAL A 1 103 ? -19.859 1.497 4.012 1.00 95.75 103 VAL A CA 1
ATOM 846 C C . VAL A 1 103 ? -18.478 1.594 3.380 1.00 95.75 103 VAL A C 1
ATOM 848 O O . VAL A 1 103 ? -17.476 1.211 3.984 1.00 95.75 103 VAL A O 1
ATOM 851 N N . TYR A 1 104 ? -18.440 2.121 2.161 1.00 95.31 104 TYR A N 1
ATOM 852 C CA . TYR A 1 104 ? -17.226 2.344 1.386 1.00 95.31 104 TYR A CA 1
ATOM 853 C C . TYR A 1 104 ? -16.891 3.833 1.347 1.00 95.31 104 TYR A C 1
ATOM 855 O O . TYR A 1 104 ? -17.752 4.656 1.026 1.00 95.31 104 TYR A O 1
ATOM 863 N N . LYS A 1 105 ? -15.641 4.184 1.654 1.00 94.69 105 LYS A N 1
ATOM 864 C CA . LYS A 1 105 ? -15.148 5.562 1.552 1.00 94.69 105 LYS A CA 1
ATOM 865 C C . LYS A 1 105 ? -13.698 5.568 1.094 1.00 94.69 105 LYS A C 1
ATOM 867 O O . LYS A 1 105 ? -12.895 4.775 1.586 1.00 94.69 105 LYS A O 1
ATOM 872 N N . CYS A 1 106 ? -13.376 6.500 0.202 1.00 95.69 106 CYS A N 1
ATOM 873 C CA . CYS A 1 106 ? -12.018 6.712 -0.280 1.00 95.69 106 CYS A CA 1
ATOM 874 C C . CYS A 1 106 ? -11.582 8.160 -0.148 1.00 95.69 106 CYS A C 1
ATOM 876 O O . CYS A 1 106 ? -12.408 9.075 -0.182 1.00 95.69 106 CYS A O 1
ATOM 878 N N . ILE A 1 107 ? -10.271 8.339 -0.058 1.00 95.69 107 ILE A N 1
ATOM 879 C CA . ILE A 1 107 ? -9.582 9.621 -0.159 1.00 95.69 107 ILE A CA 1
ATOM 880 C C . ILE A 1 107 ? -8.349 9.475 -1.039 1.00 95.69 107 ILE A C 1
ATOM 882 O O . ILE A 1 107 ? -7.785 8.389 -1.166 1.00 95.69 107 ILE A O 1
ATOM 886 N N . ASN A 1 108 ? -7.919 10.583 -1.626 1.00 95.62 108 ASN A N 1
ATOM 887 C CA . ASN A 1 108 ? -6.664 10.627 -2.359 1.00 95.62 108 ASN A CA 1
ATOM 888 C C . ASN A 1 108 ? -5.526 10.910 -1.381 1.00 95.62 108 ASN A C 1
ATOM 890 O O . ASN A 1 108 ? -5.625 11.798 -0.534 1.00 95.62 108 ASN A O 1
ATOM 894 N N . PHE A 1 109 ? -4.440 10.160 -1.507 1.00 94.75 109 PHE A N 1
ATOM 895 C CA . PHE A 1 109 ? -3.196 10.393 -0.786 1.00 94.75 109 PHE A CA 1
ATOM 896 C C . PHE A 1 109 ? -2.377 11.460 -1.515 1.00 94.75 109 PHE A C 1
ATOM 898 O O . PHE A 1 109 ? -1.330 11.186 -2.095 1.00 94.75 109 PHE A O 1
ATOM 905 N N . THR A 1 110 ? -2.887 12.689 -1.495 1.00 91.38 110 THR A N 1
ATOM 906 C CA . THR A 1 110 ? -2.235 13.859 -2.089 1.00 91.38 110 THR A CA 1
ATOM 907 C C . THR A 1 110 ? -1.193 14.421 -1.127 1.00 91.38 110 THR A C 1
ATOM 909 O O . THR A 1 110 ? -1.522 14.809 -0.010 1.00 91.38 110 THR A O 1
ATOM 912 N N . ASN A 1 111 ? 0.065 14.502 -1.554 1.00 86.38 111 ASN A N 1
ATOM 913 C CA . ASN A 1 111 ? 1.149 15.063 -0.743 1.00 86.38 111 ASN A CA 1
ATOM 914 C C . ASN A 1 111 ? 1.777 16.257 -1.453 1.00 86.38 111 ASN A C 1
ATOM 916 O O . ASN A 1 111 ? 2.081 16.159 -2.645 1.00 86.38 111 ASN A O 1
ATOM 920 N N . GLY A 1 112 ? 2.033 17.337 -0.714 1.00 76.44 112 GLY A N 1
ATOM 921 C CA . GLY A 1 112 ? 2.746 18.494 -1.243 1.00 76.44 112 GLY A CA 1
ATOM 922 C C . GLY A 1 112 ? 4.149 18.134 -1.741 1.00 76.44 112 GLY A C 1
ATOM 923 O O . GLY A 1 112 ? 4.783 17.182 -1.265 1.00 76.44 112 GLY A O 1
ATOM 924 N N . GLU A 1 113 ? 4.647 18.899 -2.711 1.00 67.19 113 GLU A N 1
ATOM 925 C CA . GLU A 1 113 ? 6.044 18.809 -3.130 1.00 67.19 113 GLU A CA 1
ATOM 926 C C . GLU A 1 113 ? 6.949 19.151 -1.933 1.00 67.19 113 GLU A C 1
ATOM 928 O O . GLU A 1 113 ? 6.817 20.214 -1.329 1.00 67.19 113 GLU A O 1
ATOM 933 N N . ASN A 1 114 ? 7.877 18.247 -1.598 1.00 69.56 114 ASN A N 1
ATOM 934 C CA . ASN A 1 114 ? 8.840 18.339 -0.483 1.00 69.56 114 ASN A CA 1
ATOM 935 C C . ASN A 1 114 ? 8.317 18.048 0.936 1.00 69.56 114 ASN A C 1
ATOM 937 O O . ASN A 1 114 ? 9.065 18.222 1.899 1.00 69.56 114 ASN A O 1
ATOM 941 N N . GLU A 1 115 ? 7.092 17.548 1.097 1.00 82.06 115 GLU A N 1
ATOM 942 C CA . GLU A 1 115 ? 6.608 17.101 2.409 1.00 82.06 115 GLU A CA 1
ATOM 943 C C . GLU A 1 115 ? 6.887 15.613 2.648 1.00 82.06 115 GLU A C 1
ATOM 945 O O . GLU A 1 115 ? 6.747 14.778 1.752 1.00 82.06 115 GLU A O 1
ATOM 950 N N . VAL A 1 116 ? 7.260 15.254 3.880 1.00 86.75 116 VAL A N 1
ATOM 951 C CA . VAL A 1 116 ? 7.350 13.845 4.280 1.00 86.75 116 VAL A CA 1
ATOM 952 C C . VAL A 1 116 ? 5.935 13.302 4.424 1.00 86.75 116 VAL A C 1
ATOM 954 O O . VAL A 1 116 ? 5.201 13.708 5.327 1.00 86.75 116 VAL A O 1
ATOM 957 N N . PHE A 1 117 ? 5.576 12.354 3.562 1.00 92.62 117 PHE A N 1
ATOM 958 C CA . PHE A 1 117 ? 4.269 11.717 3.607 1.00 92.62 117 PHE A CA 1
ATOM 959 C C . PHE A 1 117 ? 4.053 10.969 4.928 1.00 92.62 117 PHE A C 1
ATOM 961 O O . PHE A 1 117 ? 4.922 10.226 5.395 1.00 92.62 117 PHE A O 1
ATOM 968 N N . LYS A 1 118 ? 2.873 11.175 5.518 1.00 95.06 118 LYS A N 1
ATOM 969 C CA . LYS A 1 118 ? 2.393 10.482 6.716 1.00 95.06 118 LYS A CA 1
ATOM 970 C C . LYS A 1 118 ? 0.922 10.131 6.544 1.00 95.06 118 LYS A C 1
ATOM 972 O O . LYS A 1 118 ? 0.061 10.996 6.706 1.00 95.06 118 LYS A O 1
ATOM 977 N N . SER A 1 119 ? 0.648 8.861 6.258 1.00 95.94 119 SER A N 1
ATOM 978 C CA . SER A 1 119 ? -0.692 8.314 6.019 1.00 95.94 119 SER A CA 1
ATOM 979 C C . SER A 1 119 ? -1.655 8.653 7.148 1.00 95.94 119 SER A C 1
ATOM 981 O O . SER A 1 119 ? -2.732 9.176 6.884 1.00 95.94 119 SER A O 1
ATOM 983 N N . GLN A 1 120 ? -1.245 8.448 8.403 1.00 95.19 120 GLN A N 1
ATOM 984 C CA . GLN A 1 120 ? -2.081 8.737 9.567 1.00 95.19 120 GLN A CA 1
ATOM 985 C C . GLN A 1 120 ? -2.568 10.195 9.584 1.00 95.19 120 GLN A C 1
ATOM 987 O O . GLN A 1 120 ? -3.768 10.441 9.669 1.00 95.19 120 GLN A O 1
ATOM 992 N N . LYS A 1 121 ? -1.655 11.162 9.425 1.00 93.38 121 LYS A N 1
ATOM 993 C CA . LYS A 1 121 ? -1.999 12.594 9.436 1.00 93.38 121 LYS A CA 1
ATOM 994 C C . LYS A 1 121 ? -2.932 12.974 8.291 1.00 93.38 121 LYS A C 1
ATOM 996 O O . LYS A 1 121 ? -3.807 13.814 8.466 1.00 93.38 121 LYS A O 1
ATOM 1001 N N . LEU A 1 122 ? -2.716 12.385 7.118 1.00 93.19 122 LEU A N 1
ATOM 1002 C CA . LEU A 1 122 ? -3.509 12.672 5.930 1.00 93.19 122 LEU A CA 1
ATOM 1003 C C . LEU A 1 122 ? -4.916 12.061 6.012 1.00 93.19 122 LEU A C 1
ATOM 1005 O O . LEU A 1 122 ? -5.889 12.663 5.567 1.00 93.19 122 LEU A O 1
ATOM 1009 N N . ILE A 1 123 ? -5.040 10.886 6.626 1.00 94.31 123 ILE A N 1
ATOM 1010 C CA . ILE A 1 123 ? -6.336 10.277 6.925 1.00 94.31 123 ILE A CA 1
ATOM 1011 C C . ILE A 1 123 ? -7.095 11.145 7.943 1.00 94.31 123 ILE A C 1
ATOM 1013 O O . ILE A 1 123 ? -8.242 11.517 7.693 1.00 94.31 123 ILE A O 1
ATOM 1017 N N . GLU A 1 124 ? -6.437 11.548 9.033 1.00 92.19 124 GLU A N 1
ATOM 1018 C CA . GLU A 1 124 ? -7.022 12.414 10.065 1.00 92.19 124 GLU A CA 1
ATOM 1019 C C . GLU A 1 124 ? -7.471 13.773 9.495 1.00 92.19 124 GLU A C 1
ATOM 1021 O O . GLU A 1 124 ? -8.590 14.218 9.759 1.00 92.19 124 GLU A O 1
ATOM 1026 N N . SER A 1 125 ? -6.651 14.418 8.655 1.00 91.31 125 SER A N 1
ATOM 1027 C CA . SER A 1 125 ? -6.978 15.720 8.052 1.00 91.31 125 SER A CA 1
ATOM 1028 C C . SER A 1 125 ? -8.152 15.662 7.070 1.00 91.31 125 SER A C 1
ATOM 1030 O O . SER A 1 125 ? -8.866 16.651 6.896 1.00 91.31 125 SER A O 1
ATOM 1032 N N . ALA A 1 126 ? -8.412 14.496 6.474 1.00 90.19 126 ALA A N 1
ATOM 1033 C CA . ALA A 1 126 ? -9.567 14.258 5.615 1.00 90.19 126 ALA A CA 1
ATOM 1034 C C . ALA A 1 126 ? -10.864 13.954 6.396 1.00 90.19 126 ALA A C 1
ATOM 1036 O O . ALA A 1 126 ? -11.858 13.513 5.802 1.00 90.19 126 ALA A O 1
ATOM 1037 N N . ASN A 1 127 ? -10.872 14.167 7.721 1.00 87.75 127 ASN A N 1
ATOM 1038 C CA . ASN A 1 127 ? -11.960 13.782 8.624 1.00 87.75 127 ASN A CA 1
ATOM 1039 C C . ASN A 1 127 ? -12.350 12.306 8.433 1.00 87.75 127 ASN A C 1
ATOM 1041 O O . ASN A 1 127 ? -13.529 11.939 8.330 1.00 87.75 127 ASN A O 1
ATOM 1045 N N . LEU A 1 128 ? -11.332 11.459 8.295 1.00 86.38 128 LEU A N 1
ATOM 1046 C CA . LEU A 1 128 ? -11.448 10.016 8.343 1.00 86.38 128 LEU A CA 1
ATOM 1047 C C . LEU A 1 128 ? -10.761 9.522 9.610 1.00 86.38 128 LEU A C 1
ATOM 1049 O O . LEU A 1 128 ? -9.632 9.892 9.905 1.00 86.38 128 LEU A O 1
ATOM 1053 N N . GLU A 1 129 ? -11.441 8.647 10.335 1.00 83.69 129 GLU A N 1
ATOM 1054 C CA . GLU A 1 129 ? -10.865 7.912 11.452 1.00 83.69 129 GLU A CA 1
ATOM 1055 C C . GLU A 1 129 ? -10.879 6.427 11.092 1.00 83.69 129 GLU A C 1
ATOM 1057 O O . GLU A 1 129 ? -11.902 5.904 10.633 1.00 83.69 129 GLU A O 1
ATOM 1062 N N . VAL A 1 130 ? -9.747 5.741 11.274 1.00 90.69 130 VAL A N 1
ATOM 1063 C CA . VAL A 1 130 ? -9.675 4.294 11.050 1.00 90.69 130 VAL A CA 1
ATOM 1064 C C . VAL A 1 130 ? -10.173 3.568 12.289 1.00 90.69 130 VAL A C 1
ATOM 1066 O O . VAL A 1 130 ? -9.411 3.260 13.203 1.00 90.69 130 VAL A O 1
ATOM 1069 N N . ASN A 1 131 ? -11.472 3.267 12.317 1.00 91.19 131 ASN A N 1
ATOM 1070 C CA . ASN A 1 131 ? -12.038 2.410 13.351 1.00 91.19 131 ASN A CA 1
ATOM 1071 C C . ASN A 1 131 ? -11.691 0.943 13.059 1.00 91.19 131 ASN A C 1
ATOM 1073 O O . ASN A 1 131 ? -12.442 0.235 12.386 1.00 91.19 131 ASN A O 1
ATOM 1077 N N . PHE A 1 132 ? -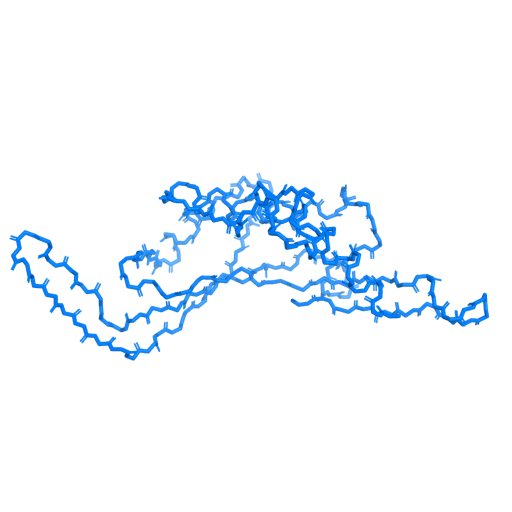10.560 0.481 13.595 1.00 93.06 132 PHE A N 1
ATOM 1078 C CA . PHE A 1 132 ? -10.078 -0.892 13.415 1.00 93.06 132 PHE A CA 1
ATOM 1079 C C . PHE A 1 132 ? -11.064 -1.969 13.896 1.00 93.06 132 PHE A C 1
ATOM 1081 O O . PHE A 1 132 ? -11.040 -3.071 13.360 1.00 93.06 132 PHE A O 1
ATOM 1088 N N . ALA A 1 133 ? -11.957 -1.673 14.849 1.00 90.81 133 ALA A N 1
ATOM 1089 C CA . ALA A 1 133 ? -12.963 -2.636 15.309 1.00 90.81 133 ALA A CA 1
ATOM 1090 C C . ALA A 1 133 ? -14.081 -2.869 14.276 1.00 90.81 133 ALA A C 1
ATOM 1092 O O . ALA A 1 133 ? -14.667 -3.949 14.230 1.00 90.81 133 ALA A O 1
ATOM 1093 N N . ALA A 1 134 ? -14.368 -1.869 13.438 1.00 93.88 134 ALA A N 1
ATOM 1094 C CA . ALA A 1 134 ? -15.373 -1.949 12.379 1.00 93.88 134 ALA A CA 1
ATOM 1095 C C . ALA A 1 134 ? -14.766 -2.164 10.980 1.00 93.88 134 ALA A C 1
ATOM 1097 O O . ALA A 1 134 ? -15.517 -2.322 10.014 1.00 93.88 134 ALA A O 1
ATOM 1098 N N . LEU A 1 135 ? -13.434 -2.120 10.848 1.00 95.25 135 LEU A N 1
ATOM 1099 C CA . LEU A 1 135 ? -12.718 -2.218 9.577 1.00 95.25 135 LEU A CA 1
ATOM 1100 C C . LEU A 1 135 ? -12.781 -3.645 9.030 1.00 95.25 135 LEU A C 1
ATOM 1102 O O . LEU A 1 135 ? -12.334 -4.592 9.669 1.00 95.25 135 LEU A O 1
ATOM 1106 N N . VAL A 1 136 ? -13.292 -3.786 7.810 1.00 96.25 136 VAL A N 1
ATOM 1107 C CA . VAL A 1 136 ? -13.327 -5.058 7.075 1.00 96.25 136 VAL A CA 1
ATOM 1108 C C . VAL A 1 136 ? -12.121 -5.178 6.154 1.00 96.25 136 VAL A C 1
ATOM 1110 O O . VAL A 1 136 ? -11.490 -6.229 6.073 1.00 96.25 136 VAL A O 1
ATOM 1113 N N . ARG A 1 137 ? -11.810 -4.096 5.435 1.00 96.12 137 ARG A N 1
ATOM 1114 C CA . ARG A 1 137 ? -10.725 -4.047 4.453 1.00 96.12 137 ARG A CA 1
ATOM 1115 C C . ARG A 1 137 ? -10.250 -2.612 4.270 1.00 96.12 137 ARG A C 1
ATOM 1117 O O . ARG A 1 137 ? -11.063 -1.689 4.261 1.00 96.12 137 ARG A O 1
ATOM 1124 N N . ALA A 1 138 ? -8.951 -2.449 4.061 1.00 97.06 138 ALA A N 1
ATOM 1125 C CA . ALA A 1 138 ? -8.346 -1.217 3.578 1.00 97.06 138 ALA A CA 1
ATOM 1126 C C . ALA A 1 138 ? -7.533 -1.521 2.314 1.00 97.06 138 ALA A C 1
ATOM 1128 O O . ALA A 1 138 ? -6.894 -2.568 2.230 1.00 97.06 138 ALA A O 1
ATOM 1129 N N . GLU A 1 139 ? -7.580 -0.624 1.337 1.00 97.56 139 GLU A N 1
ATOM 1130 C CA . GLU A 1 139 ? -6.908 -0.763 0.046 1.00 97.56 139 GLU A CA 1
ATOM 1131 C C . GLU A 1 139 ? -6.164 0.534 -0.265 1.00 97.56 139 GLU A C 1
ATOM 1133 O O . GLU A 1 139 ? -6.729 1.617 -0.126 1.00 97.56 139 GLU A O 1
ATOM 1138 N N . LEU A 1 140 ? -4.905 0.426 -0.688 1.00 97.50 140 LEU A N 1
ATOM 1139 C CA . LEU A 1 140 ? -4.169 1.524 -1.306 1.00 97.50 140 LEU A CA 1
ATOM 1140 C C . LEU A 1 140 ? -4.038 1.200 -2.793 1.00 97.50 140 LEU A C 1
ATOM 1142 O O . LEU A 1 140 ? -3.347 0.254 -3.161 1.00 97.50 140 LEU A O 1
ATOM 1146 N N . LEU A 1 141 ? -4.747 1.957 -3.619 1.00 97.50 141 LEU A N 1
ATOM 1147 C CA . LEU A 1 141 ? -4.950 1.694 -5.037 1.00 97.50 141 LEU A CA 1
ATOM 1148 C C . LEU A 1 141 ? -4.126 2.674 -5.872 1.00 97.50 141 LEU A C 1
ATOM 1150 O O . LEU A 1 141 ? -4.210 3.889 -5.681 1.00 97.50 141 LEU A O 1
ATOM 1154 N N . PHE A 1 142 ? -3.351 2.155 -6.816 1.00 96.50 142 PHE A N 1
ATOM 1155 C CA . PHE A 1 142 ? -2.649 2.939 -7.827 1.00 96.50 142 PHE A CA 1
ATOM 1156 C C . PHE A 1 142 ? -2.314 2.062 -9.024 1.00 96.50 142 PHE A C 1
ATOM 1158 O O . PHE A 1 142 ? -2.104 0.864 -8.879 1.00 96.50 142 PHE A O 1
ATOM 1165 N N . SER A 1 143 ? -2.204 2.683 -10.195 1.00 95.88 143 SER A N 1
ATOM 1166 C CA . SER A 1 143 ? -1.879 1.969 -11.426 1.00 95.88 143 SER A CA 1
ATOM 1167 C C . SER A 1 143 ? -0.483 2.329 -11.923 1.00 95.88 143 SER A C 1
ATOM 1169 O O . SER A 1 143 ? -0.097 3.501 -11.924 1.00 95.88 143 SER A O 1
ATOM 1171 N N . LEU A 1 144 ? 0.239 1.333 -12.431 1.00 95.38 144 LEU A N 1
ATOM 1172 C CA . LEU A 1 144 ? 1.545 1.493 -13.069 1.00 95.38 144 LEU A CA 1
ATOM 1173 C C . LEU A 1 144 ? 1.520 0.949 -14.493 1.00 95.38 144 LEU A C 1
ATOM 1175 O O . LEU A 1 144 ? 0.882 -0.060 -14.784 1.00 95.38 144 LEU A O 1
ATOM 1179 N N . LYS A 1 145 ? 2.252 1.600 -15.389 1.00 93.94 145 LYS A N 1
ATOM 1180 C CA . LYS A 1 145 ? 2.491 1.133 -16.752 1.00 93.94 145 LYS A CA 1
ATOM 1181 C C . LYS A 1 145 ? 3.889 0.538 -16.852 1.00 93.94 145 LYS A C 1
ATOM 1183 O O . LYS A 1 145 ? 4.833 1.089 -16.289 1.00 93.94 145 LYS A O 1
ATOM 1188 N N . ALA A 1 146 ? 4.030 -0.553 -17.596 1.00 92.50 146 ALA A N 1
ATOM 1189 C CA . ALA A 1 146 ? 5.331 -1.133 -17.912 1.00 92.50 146 ALA A CA 1
ATOM 1190 C C . ALA A 1 146 ? 5.391 -1.626 -19.357 1.00 92.50 146 ALA A C 1
ATOM 1192 O O . ALA A 1 146 ? 4.371 -1.984 -19.948 1.00 92.50 146 ALA A O 1
ATOM 1193 N N . ILE A 1 147 ? 6.598 -1.663 -19.920 1.00 88.88 147 ILE A N 1
ATOM 1194 C CA . ILE A 1 147 ? 6.839 -2.159 -21.277 1.00 88.88 147 ILE A CA 1
ATOM 1195 C C . ILE A 1 147 ? 7.538 -3.515 -21.208 1.00 88.88 147 ILE A C 1
ATOM 1197 O O . ILE A 1 147 ? 8.585 -3.669 -20.573 1.00 88.88 147 ILE A O 1
ATOM 1201 N N . ASN A 1 148 ? 6.981 -4.506 -21.898 1.00 88.31 148 ASN A N 1
ATOM 1202 C CA . ASN A 1 148 ? 7.614 -5.802 -22.084 1.00 88.31 148 ASN A CA 1
ATOM 1203 C C . ASN A 1 148 ? 8.423 -5.814 -23.385 1.00 88.31 148 ASN A C 1
ATOM 1205 O O . ASN A 1 148 ? 7.886 -6.066 -24.463 1.00 88.31 148 ASN A O 1
ATOM 1209 N N . PHE A 1 149 ? 9.736 -5.616 -23.275 1.00 82.31 149 PHE A N 1
ATOM 1210 C CA . PHE A 1 149 ? 10.649 -5.718 -24.419 1.00 82.31 149 PHE A CA 1
ATOM 1211 C C . PHE A 1 149 ? 10.834 -7.151 -24.934 1.00 82.31 149 PHE A C 1
ATOM 1213 O O . PHE A 1 149 ? 11.279 -7.343 -26.062 1.00 82.31 149 PHE A O 1
ATOM 1220 N N . ARG A 1 150 ? 10.482 -8.171 -24.140 1.00 74.19 150 ARG A N 1
ATOM 1221 C CA . ARG A 1 150 ? 10.532 -9.583 -24.539 1.00 74.19 150 ARG A CA 1
ATOM 1222 C C . ARG A 1 150 ? 9.163 -10.036 -25.056 1.00 74.19 150 ARG A C 1
ATOM 1224 O O . ARG A 1 150 ? 8.596 -11.023 -24.577 1.00 74.19 150 ARG A O 1
ATOM 1231 N N . ALA A 1 151 ? 8.618 -9.288 -26.015 1.00 68.81 151 ALA A N 1
ATOM 1232 C CA . ALA A 1 151 ? 7.513 -9.761 -26.843 1.00 68.81 151 ALA A CA 1
ATOM 1233 C C . ALA A 1 151 ? 7.980 -10.972 -27.677 1.00 68.81 151 ALA A C 1
ATOM 1235 O O . ALA A 1 151 ? 9.172 -11.278 -27.713 1.00 68.81 151 ALA A O 1
ATOM 1236 N N . ALA A 1 152 ? 7.056 -11.732 -28.267 1.00 65.62 152 ALA A N 1
ATOM 1237 C CA . ALA A 1 152 ? 7.308 -13.049 -28.865 1.00 65.62 152 ALA A CA 1
ATOM 1238 C C . ALA A 1 152 ? 8.280 -13.032 -30.077 1.00 65.62 152 ALA A C 1
ATOM 1240 O O . ALA A 1 152 ? 7.861 -13.204 -31.218 1.00 65.62 152 ALA A O 1
ATOM 1241 N N . GLY A 1 153 ? 9.580 -12.837 -29.836 1.00 66.25 153 GLY A N 1
ATOM 1242 C CA . GLY A 1 153 ? 10.665 -12.845 -30.821 1.00 66.25 153 GLY A CA 1
ATOM 1243 C C . GLY A 1 153 ? 11.236 -11.456 -31.172 1.00 66.25 153 GLY A C 1
ATOM 1244 O O . GLY A 1 153 ? 10.633 -10.442 -30.839 1.00 66.25 153 GLY A O 1
ATOM 1245 N N . PRO A 1 154 ? 12.386 -11.394 -31.880 1.00 65.25 154 PRO A N 1
ATOM 1246 C CA . PRO A 1 154 ? 13.111 -10.146 -32.181 1.00 65.25 154 PRO A CA 1
ATOM 1247 C C . PRO A 1 154 ? 12.369 -9.159 -33.096 1.00 65.25 154 PRO A C 1
ATOM 1249 O O . PRO A 1 154 ? 12.774 -8.009 -33.211 1.00 65.25 154 PRO A O 1
ATOM 1252 N N . ILE A 1 155 ? 11.337 -9.631 -33.799 1.00 73.06 155 ILE A N 1
ATOM 1253 C CA . ILE A 1 155 ? 10.585 -8.870 -34.810 1.00 73.06 155 ILE A CA 1
ATOM 1254 C C . ILE A 1 155 ? 9.284 -8.308 -34.215 1.00 73.06 155 ILE A C 1
ATOM 1256 O O . ILE A 1 155 ? 8.709 -7.361 -34.747 1.00 73.06 155 ILE A O 1
ATOM 1260 N N . THR A 1 156 ? 8.815 -8.879 -33.106 1.00 75.00 156 THR A N 1
ATOM 1261 C CA . THR A 1 156 ? 7.541 -8.507 -32.493 1.00 75.00 156 THR A CA 1
ATOM 1262 C C . THR A 1 156 ? 7.731 -7.225 -31.680 1.00 75.00 156 THR A C 1
ATOM 1264 O O . THR A 1 156 ? 8.658 -7.166 -30.867 1.00 75.00 156 THR A O 1
ATOM 1267 N N . PRO A 1 157 ? 6.893 -6.192 -31.883 1.00 80.94 157 PRO A N 1
ATOM 1268 C CA . PRO A 1 157 ? 7.003 -4.955 -31.121 1.00 80.94 157 PRO A CA 1
ATOM 1269 C C . PRO A 1 157 ? 6.767 -5.211 -29.622 1.00 80.94 157 PRO A C 1
ATOM 1271 O O . PRO A 1 157 ? 6.057 -6.156 -29.276 1.00 80.94 157 PRO A O 1
ATOM 1274 N N . PRO A 1 158 ? 7.337 -4.382 -28.729 1.00 84.81 158 PRO A N 1
ATOM 1275 C CA . PRO A 1 158 ? 7.088 -4.484 -27.296 1.00 84.81 158 PRO A CA 1
ATOM 1276 C C . PRO A 1 158 ? 5.605 -4.334 -26.947 1.00 84.81 158 PRO A C 1
ATOM 1278 O O . PRO A 1 158 ? 4.894 -3.539 -27.564 1.00 84.81 158 PRO A O 1
ATOM 1281 N N . ASP A 1 159 ? 5.166 -5.038 -25.905 1.00 86.31 159 ASP A N 1
ATOM 1282 C CA . ASP A 1 159 ? 3.808 -4.903 -25.378 1.00 86.31 159 ASP A CA 1
ATOM 1283 C C . ASP A 1 159 ? 3.762 -3.883 -24.237 1.00 86.31 159 ASP A C 1
ATOM 1285 O O . ASP A 1 159 ? 4.633 -3.878 -23.361 1.00 86.31 159 ASP A O 1
ATOM 1289 N N . CYS A 1 160 ? 2.702 -3.078 -24.194 1.00 88.31 160 CYS A N 1
ATOM 1290 C CA . CYS A 1 160 ? 2.414 -2.187 -23.073 1.00 88.31 160 CYS A CA 1
ATOM 1291 C C . CYS A 1 160 ? 1.465 -2.870 -22.081 1.00 88.31 160 CYS A C 1
ATOM 1293 O O . CYS A 1 160 ? 0.397 -3.349 -22.459 1.00 88.31 160 CYS A O 1
ATOM 1295 N N . PHE A 1 161 ? 1.834 -2.867 -20.804 1.00 91.81 161 PHE A N 1
ATOM 1296 C CA . PHE A 1 161 ? 1.029 -3.383 -19.701 1.00 91.81 161 PHE A CA 1
ATOM 1297 C C . PHE A 1 161 ? 0.588 -2.246 -18.786 1.00 91.81 161 PHE A C 1
ATOM 1299 O O . PHE A 1 161 ? 1.356 -1.319 -18.535 1.00 91.81 161 PHE A O 1
ATOM 1306 N N . ARG A 1 162 ? -0.629 -2.362 -18.248 1.00 93.38 162 ARG A N 1
ATOM 1307 C CA . ARG A 1 162 ? -1.086 -1.612 -17.077 1.00 93.38 162 ARG A CA 1
ATOM 1308 C C . ARG A 1 162 ? -1.328 -2.605 -15.947 1.00 93.38 162 ARG A C 1
ATOM 1310 O O . ARG A 1 162 ? -2.021 -3.600 -16.150 1.00 93.38 162 ARG A O 1
ATOM 1317 N N . PHE A 1 163 ? -0.740 -2.330 -14.797 1.00 94.50 163 PHE A N 1
ATOM 1318 C CA . PHE A 1 163 ? -0.971 -3.032 -13.546 1.00 94.50 163 PHE A CA 1
ATOM 1319 C C . PHE A 1 163 ? -1.833 -2.139 -12.665 1.00 94.50 163 PHE A C 1
ATOM 1321 O O . PHE A 1 163 ? -1.547 -0.946 -12.567 1.00 94.50 163 PHE A O 1
ATOM 1328 N N . ASP A 1 164 ? -2.875 -2.728 -12.090 1.00 91.88 164 ASP A N 1
ATOM 1329 C CA . ASP A 1 164 ? -3.829 -2.099 -11.176 1.00 91.88 164 ASP A CA 1
ATOM 1330 C C . ASP A 1 164 ? -3.764 -2.798 -9.810 1.00 91.88 164 ASP A C 1
ATOM 1332 O O . ASP A 1 164 ? -3.468 -4.022 -9.799 1.00 91.88 164 ASP A O 1
#

Sequence (164 aa):
HVNYTWDNRISFSHLFLLGWDSTREINAYPPGAGPLAVYKVDEFYSALDYAYTGYSNLTNAIGPYSYNNEDNNKTDPQFCTYYYKKGIIHGFNESYEFNSEIVYKCINFTNGENEVFKSQKLIESANLEVNFAALVRAELLFSLKAINFRAAGPITPPDCFRFD

InterPro domains:
  IPR039031 Mucolipin [PTHR12127] (1-164)
  IPR049134 Mucolipin, extracytosolic domain [PF21381] (2-163)

Foldseek 3Di:
DVVVVLVVVLLLCVLQAPPDDDLPSDPDVVRPDDDDDDDDPVSVQVSVLRNVVSLVVVVPGPFQKAFPDDVSDRDFWKKKFKFFPFQAADPVVRDGDGHRDIDMDMDTQDDDDPDRGGPVVVCVVVVHDPPVRGTPDMDGDGKMKHWAPPDPDPPDHIDIDIDD